Protein AF-D5WT22-F1 (afdb_monomer_lite)

Foldseek 3Di:
DPPCPPPPVCPVLFPDDFAWDFPDDDVVDTDIDGPLLVLLLSLLLVLDPVSLVVNLVSCVVVVPDALVVSVVSNPVGPPPVSPDVSSSVSSRVSPPPD

Structure (mmCIF, N/CA/C/O backbone):
data_AF-D5WT22-F1
#
_entry.id   AF-D5WT22-F1
#
loop_
_atom_site.group_PDB
_atom_site.id
_atom_site.type_symbol
_atom_site.label_atom_id
_atom_site.label_alt_id
_atom_site.label_comp_id
_atom_site.label_asym_id
_atom_site.label_entity_id
_atom_site.label_seq_id
_atom_site.pdbx_PDB_ins_code
_atom_site.Cartn_x
_atom_site.Cartn_y
_atom_site.Cartn_z
_atom_site.occupancy
_atom_site.B_iso_or_equiv
_atom_site.auth_seq_id
_atom_site.auth_comp_id
_atom_site.auth_asym_id
_atom_site.auth_atom_id
_atom_site.pdbx_PDB_model_num
ATOM 1 N N . MET A 1 1 ? 19.593 10.967 -25.509 1.00 50.66 1 MET A N 1
ATOM 2 C CA . MET A 1 1 ? 18.551 11.253 -24.502 1.00 50.66 1 MET A CA 1
ATOM 3 C C . MET A 1 1 ? 19.118 10.838 -23.162 1.00 50.66 1 MET A C 1
ATOM 5 O O . MET A 1 1 ? 19.800 9.823 -23.138 1.00 50.66 1 MET A O 1
ATOM 9 N N . ASP A 1 2 ? 18.921 11.629 -22.109 1.00 66.31 2 ASP A N 1
ATOM 10 C CA . ASP A 1 2 ? 19.330 11.235 -20.754 1.00 66.31 2 ASP A CA 1
ATOM 11 C C . ASP A 1 2 ? 18.599 9.941 -20.381 1.00 66.31 2 ASP A C 1
ATOM 13 O O . ASP A 1 2 ? 17.381 9.904 -20.495 1.00 66.31 2 ASP A O 1
ATOM 17 N N . GLU A 1 3 ? 19.297 8.877 -19.986 1.00 61.75 3 GLU A N 1
ATOM 18 C CA . GLU A 1 3 ? 18.682 7.574 -19.678 1.00 61.75 3 GLU A CA 1
ATOM 19 C C . GLU A 1 3 ? 17.634 7.650 -18.551 1.00 61.75 3 GLU A C 1
ATOM 21 O O . GLU A 1 3 ? 16.775 6.775 -18.435 1.00 61.75 3 GLU A O 1
ATOM 26 N N . ASN A 1 4 ? 17.649 8.721 -17.753 1.00 56.44 4 ASN A N 1
ATOM 27 C CA . ASN A 1 4 ? 16.750 8.921 -16.620 1.00 56.44 4 ASN A CA 1
ATOM 28 C C . ASN A 1 4 ? 15.535 9.808 -16.908 1.00 56.44 4 ASN A C 1
ATOM 30 O O . ASN A 1 4 ? 14.705 9.991 -16.015 1.00 56.44 4 ASN A O 1
ATOM 34 N N . TRP A 1 5 ? 15.381 10.307 -18.140 1.00 65.81 5 TRP A N 1
ATOM 35 C CA . TRP A 1 5 ? 14.339 11.280 -18.496 1.00 65.81 5 TRP A CA 1
ATOM 36 C C . TRP A 1 5 ? 12.909 10.823 -18.151 1.00 65.81 5 TRP A C 1
ATOM 38 O O . TRP A 1 5 ? 12.045 11.652 -17.875 1.00 65.81 5 TRP A O 1
ATOM 48 N N . LEU A 1 6 ? 12.671 9.506 -18.140 1.00 56.94 6 LEU A N 1
ATOM 49 C CA . LEU A 1 6 ? 11.380 8.893 -17.814 1.00 56.94 6 LEU A CA 1
ATOM 50 C C . LEU A 1 6 ? 11.220 8.551 -16.317 1.00 56.94 6 LEU A C 1
ATOM 52 O O . LEU A 1 6 ? 10.099 8.393 -15.843 1.00 56.94 6 LEU A O 1
ATOM 56 N N . ASN A 1 7 ? 12.317 8.434 -15.561 1.00 60.62 7 ASN A N 1
ATOM 57 C CA . ASN A 1 7 ? 12.318 7.880 -14.200 1.00 60.62 7 ASN A CA 1
ATOM 58 C C . ASN A 1 7 ? 12.481 8.924 -13.085 1.00 60.62 7 ASN A C 1
ATOM 60 O O . ASN A 1 7 ? 12.169 8.630 -11.930 1.00 60.62 7 ASN A O 1
ATOM 64 N N . ASP A 1 8 ? 12.940 10.138 -13.383 1.00 60.56 8 ASP A N 1
ATOM 65 C CA . ASP A 1 8 ? 13.240 11.120 -12.330 1.00 60.56 8 ASP A CA 1
ATOM 66 C C . ASP A 1 8 ? 11.996 11.675 -11.623 1.00 60.56 8 ASP A C 1
ATOM 68 O O . ASP A 1 8 ? 12.056 11.990 -10.435 1.00 60.56 8 ASP A O 1
ATOM 72 N N . GLY A 1 9 ? 10.838 11.687 -12.291 1.00 60.41 9 GLY A N 1
ATOM 73 C CA . GLY A 1 9 ? 9.575 12.130 -11.690 1.00 60.41 9 GLY A CA 1
ATOM 74 C C . GLY A 1 9 ? 9.030 11.202 -10.599 1.00 60.41 9 GLY A C 1
ATOM 75 O O . GLY A 1 9 ? 8.193 11.630 -9.810 1.00 60.41 9 GLY A O 1
ATOM 76 N N . VAL A 1 10 ? 9.494 9.947 -10.531 1.00 61.06 10 VAL A N 1
ATOM 77 C CA . VAL A 1 10 ? 8.947 8.925 -9.620 1.00 61.06 10 VAL A CA 1
ATOM 78 C C . VAL A 1 10 ? 9.923 8.449 -8.542 1.00 61.06 10 VAL A C 1
ATOM 80 O O . VAL A 1 10 ? 9.482 7.927 -7.520 1.00 61.06 10 VAL A O 1
ATOM 83 N N . LYS A 1 11 ? 11.235 8.683 -8.697 1.00 61.00 11 LYS A N 1
ATOM 84 C CA . LYS A 1 11 ? 12.266 8.270 -7.721 1.00 61.00 11 LYS A CA 1
ATOM 85 C C . LYS A 1 11 ? 12.007 8.792 -6.299 1.00 61.00 11 LYS A C 1
ATOM 87 O O . LYS A 1 11 ? 12.286 8.082 -5.341 1.00 61.00 11 LYS A O 1
ATOM 92 N N . GLY A 1 12 ? 11.423 9.986 -6.153 1.00 62.16 12 GLY A N 1
ATOM 93 C CA . GLY A 1 12 ? 11.096 10.578 -4.847 1.00 62.16 12 GLY A CA 1
ATOM 94 C C . GLY A 1 12 ? 9.981 9.872 -4.063 1.00 62.16 12 GLY A C 1
ATOM 95 O O . GLY A 1 12 ? 9.793 10.172 -2.887 1.00 62.16 12 GLY A O 1
ATOM 96 N N . PHE A 1 13 ? 9.256 8.939 -4.688 1.00 64.50 13 PHE A N 1
ATOM 97 C CA . PHE A 1 13 ? 8.121 8.232 -4.084 1.00 64.50 13 PHE A CA 1
ATOM 98 C C . PHE A 1 13 ? 8.459 6.808 -3.625 1.00 64.50 13 PHE A C 1
ATOM 100 O O . PHE A 1 13 ? 7.606 6.127 -3.055 1.00 64.50 13 PHE A O 1
ATOM 107 N N . PHE A 1 14 ? 9.692 6.348 -3.859 1.00 71.38 14 PHE A N 1
ATOM 108 C CA . PHE A 1 14 ? 10.169 5.046 -3.406 1.00 71.38 14 PHE A CA 1
ATOM 109 C C . PHE A 1 14 ? 11.114 5.222 -2.217 1.00 71.38 14 PHE A C 1
ATOM 111 O O . PHE A 1 14 ? 12.102 5.947 -2.292 1.00 71.38 14 PHE A O 1
ATOM 118 N N . TYR A 1 15 ? 10.832 4.523 -1.119 1.00 75.38 15 TYR A N 1
ATOM 119 C CA . TYR A 1 15 ? 11.676 4.532 0.085 1.00 75.38 15 TYR A CA 1
ATOM 120 C C . TYR A 1 15 ? 12.664 3.354 0.132 1.00 75.38 15 TYR A C 1
ATOM 122 O O . TYR A 1 15 ? 13.317 3.117 1.144 1.00 75.38 15 TYR A O 1
ATOM 130 N N . GLY A 1 16 ? 12.771 2.626 -0.980 1.00 79.81 16 GLY A N 1
ATOM 131 C CA . GLY A 1 16 ? 13.613 1.456 -1.203 1.00 79.81 16 GLY A CA 1
ATOM 132 C C . GLY A 1 16 ? 13.272 0.822 -2.553 1.00 79.81 16 GLY A C 1
ATOM 133 O O . GLY A 1 16 ? 12.440 1.348 -3.294 1.00 79.81 16 GLY A O 1
ATOM 134 N N . THR A 1 17 ? 13.890 -0.313 -2.880 1.00 83.19 17 THR A N 1
ATOM 135 C CA . THR A 1 17 ? 13.522 -1.071 -4.084 1.00 83.19 17 THR A CA 1
ATOM 136 C C . THR A 1 17 ? 12.177 -1.763 -3.851 1.00 83.19 17 THR A C 1
ATOM 138 O O . THR A 1 17 ? 12.100 -2.640 -2.986 1.00 83.19 17 THR A O 1
ATOM 141 N N . PRO A 1 18 ? 11.109 -1.399 -4.583 1.00 86.81 18 PRO A N 1
ATOM 142 C CA . PRO A 1 18 ? 9.817 -2.044 -4.418 1.00 86.81 18 PRO A CA 1
ATOM 143 C C . PRO A 1 18 ? 9.906 -3.519 -4.836 1.00 86.81 18 PRO A C 1
ATOM 145 O O . PRO A 1 18 ? 10.577 -3.837 -5.821 1.00 86.81 18 PRO A O 1
ATOM 148 N N . PRO A 1 19 ? 9.217 -4.435 -4.137 1.00 89.00 19 PRO A N 1
ATOM 149 C CA . PRO A 1 19 ? 9.109 -5.813 -4.588 1.00 89.00 19 PRO A CA 1
ATOM 150 C C . PRO A 1 19 ? 8.269 -5.846 -5.867 1.00 89.00 19 PRO A C 1
ATOM 152 O O . PRO A 1 19 ? 7.134 -5.372 -5.874 1.00 89.00 19 PRO A O 1
ATOM 155 N N . GLN A 1 20 ? 8.829 -6.390 -6.946 1.00 90.12 20 GLN A N 1
ATOM 156 C CA . GLN A 1 20 ? 8.214 -6.399 -8.272 1.00 90.12 20 GLN A CA 1
ATOM 157 C C . GLN A 1 20 ? 7.997 -7.826 -8.769 1.00 90.12 20 GLN A C 1
ATOM 159 O O . GLN A 1 20 ? 8.826 -8.707 -8.553 1.00 90.12 20 GLN A O 1
ATOM 164 N N . THR A 1 21 ? 6.894 -8.033 -9.481 1.00 91.19 21 THR A N 1
ATOM 165 C CA . THR A 1 21 ? 6.598 -9.270 -10.204 1.00 91.19 21 THR A CA 1
ATOM 166 C C . THR A 1 21 ? 6.144 -8.956 -11.623 1.00 91.19 21 THR A C 1
ATOM 168 O O . THR A 1 21 ? 5.532 -7.913 -11.865 1.00 91.19 21 THR A O 1
ATOM 171 N N . VAL A 1 22 ? 6.440 -9.844 -12.571 1.00 93.31 22 VAL A N 1
ATOM 172 C CA . VAL A 1 22 ? 5.948 -9.723 -13.948 1.00 93.31 22 VAL A CA 1
ATOM 173 C C . VAL A 1 22 ? 4.482 -10.143 -13.968 1.00 93.31 22 VAL A C 1
ATOM 175 O O . VAL A 1 22 ? 4.149 -11.249 -13.551 1.00 93.31 22 VAL A O 1
ATOM 178 N N . ILE A 1 23 ? 3.608 -9.260 -14.449 1.00 95.38 23 ILE A N 1
ATOM 179 C CA . ILE A 1 23 ? 2.163 -9.523 -14.565 1.00 95.38 23 ILE A CA 1
ATOM 180 C C . ILE A 1 23 ? 1.713 -9.757 -16.006 1.00 95.38 23 ILE A C 1
ATOM 182 O O . ILE A 1 23 ? 0.657 -10.341 -16.230 1.00 95.38 23 ILE A O 1
ATOM 186 N N . ALA A 1 24 ? 2.504 -9.310 -16.980 1.00 95.69 24 ALA A N 1
ATOM 187 C CA . ALA A 1 24 ? 2.278 -9.594 -18.387 1.00 95.69 24 ALA A CA 1
ATOM 188 C C . ALA A 1 24 ? 3.588 -9.486 -19.168 1.00 95.69 24 ALA A C 1
ATOM 190 O O . ALA A 1 24 ? 4.444 -8.649 -18.867 1.00 95.69 24 ALA A O 1
ATOM 191 N N . GLU A 1 25 ? 3.717 -10.311 -20.198 1.00 97.19 25 GLU A N 1
ATOM 192 C CA . GLU A 1 25 ? 4.849 -10.297 -21.113 1.00 97.19 25 GLU A CA 1
ATOM 193 C C . GLU A 1 25 ? 4.343 -10.368 -22.553 1.00 97.19 25 GLU A C 1
ATOM 195 O O . GLU A 1 25 ? 3.488 -11.181 -22.900 1.00 97.19 25 GLU A O 1
ATOM 200 N N . PHE A 1 26 ? 4.878 -9.478 -23.380 1.00 96.00 26 PHE A N 1
ATOM 201 C CA . PHE A 1 26 ? 4.597 -9.348 -24.800 1.00 96.00 26 PHE A CA 1
ATOM 202 C C . PHE A 1 26 ? 5.929 -9.235 -25.554 1.00 96.00 26 PHE A C 1
ATOM 204 O O . PHE A 1 26 ? 6.948 -8.878 -24.951 1.00 96.00 26 PHE A O 1
ATOM 211 N N . PRO A 1 27 ? 5.961 -9.471 -26.876 1.00 97.12 27 PRO A N 1
ATOM 212 C CA . PRO A 1 27 ? 7.163 -9.242 -27.670 1.00 97.12 27 PRO A CA 1
ATOM 213 C C . PRO A 1 27 ? 7.686 -7.806 -27.500 1.00 97.12 27 PRO A C 1
ATOM 215 O O . PRO A 1 27 ? 7.050 -6.845 -27.922 1.00 97.12 27 PRO A O 1
ATOM 218 N N . GLY A 1 28 ? 8.842 -7.664 -26.846 1.00 94.50 28 GLY A N 1
ATOM 219 C CA . GLY A 1 28 ? 9.474 -6.369 -26.577 1.00 94.50 28 GLY A CA 1
ATOM 220 C C . GLY A 1 28 ? 8.916 -5.575 -25.385 1.00 94.50 28 GLY A C 1
ATOM 221 O O . GLY A 1 28 ? 9.392 -4.467 -25.152 1.00 94.50 28 GLY A O 1
ATOM 222 N N . LEU A 1 29 ? 7.962 -6.105 -24.608 1.00 94.69 29 LEU A N 1
ATOM 223 C CA . LEU A 1 29 ? 7.384 -5.411 -23.449 1.00 94.69 29 LEU A CA 1
ATOM 224 C C . LEU A 1 29 ? 7.150 -6.369 -22.276 1.00 94.69 29 LEU A C 1
ATOM 226 O O . LEU A 1 29 ? 6.390 -7.326 -22.381 1.00 94.69 29 LEU A O 1
ATOM 230 N N . ARG A 1 30 ? 7.741 -6.056 -21.120 1.00 95.62 30 ARG A N 1
ATOM 231 C CA . ARG A 1 30 ? 7.433 -6.709 -19.841 1.00 95.62 30 ARG A CA 1
ATOM 232 C C . ARG A 1 30 ? 6.760 -5.713 -18.913 1.00 95.62 30 ARG A C 1
ATOM 234 O O . ARG A 1 30 ? 7.287 -4.625 -18.689 1.00 95.62 30 ARG A O 1
ATOM 241 N N . VAL A 1 31 ? 5.605 -6.095 -18.382 1.00 94.06 31 VAL A N 1
ATOM 242 C CA . VAL A 1 31 ? 4.830 -5.286 -17.444 1.00 94.06 31 VAL A CA 1
ATOM 243 C C . VAL A 1 31 ? 5.069 -5.820 -16.042 1.00 94.06 31 VAL A C 1
ATOM 245 O O . VAL A 1 31 ? 4.783 -6.982 -15.750 1.00 94.06 31 VAL A O 1
ATOM 248 N N . TYR A 1 32 ? 5.582 -4.952 -15.177 1.00 92.75 32 TYR A N 1
ATOM 249 C CA . TYR A 1 32 ? 5.825 -5.254 -13.774 1.00 92.75 32 TYR A CA 1
ATOM 250 C C . TYR A 1 32 ? 4.741 -4.616 -12.913 1.00 92.75 32 TYR A C 1
ATOM 252 O O . TYR A 1 32 ? 4.285 -3.509 -13.197 1.00 92.75 32 TYR A O 1
ATOM 260 N N . SER A 1 33 ? 4.362 -5.299 -11.839 1.00 92.44 33 SER A N 1
ATOM 261 C CA . SER A 1 33 ? 3.544 -4.737 -10.769 1.00 92.44 33 SER A CA 1
ATOM 262 C C . SER A 1 33 ? 4.228 -4.939 -9.428 1.00 92.44 33 SER A C 1
ATOM 264 O O . SER A 1 33 ? 5.020 -5.867 -9.250 1.00 92.44 33 SER A O 1
ATOM 266 N N . VAL A 1 34 ? 3.919 -4.058 -8.484 1.00 93.31 34 VAL A N 1
ATOM 267 C CA . VAL A 1 34 ? 4.340 -4.205 -7.093 1.00 93.31 34 VAL A CA 1
ATOM 268 C C . VAL A 1 34 ? 3.456 -5.216 -6.365 1.00 93.31 34 VAL A C 1
ATOM 270 O O . VAL A 1 34 ? 2.352 -5.532 -6.817 1.00 93.31 34 VAL A O 1
ATOM 273 N N . THR A 1 35 ? 3.913 -5.725 -5.221 1.00 94.19 35 THR A N 1
ATOM 274 C CA . THR A 1 35 ? 3.045 -6.557 -4.377 1.00 94.19 35 THR A CA 1
ATOM 275 C C . THR A 1 35 ? 1.833 -5.753 -3.884 1.00 94.19 35 THR A C 1
ATOM 277 O O . THR A 1 35 ? 1.938 -4.538 -3.684 1.00 94.19 35 THR A O 1
ATOM 280 N N . PRO A 1 36 ? 0.684 -6.404 -3.625 1.00 95.06 36 PRO A N 1
ATOM 281 C CA . PRO A 1 36 ? -0.488 -5.714 -3.087 1.00 95.06 36 PRO A CA 1
ATOM 282 C C . PRO A 1 36 ? -0.205 -5.000 -1.754 1.00 95.06 36 PRO A C 1
ATOM 284 O O . PRO A 1 36 ? -0.682 -3.890 -1.551 1.00 95.06 36 PRO A O 1
ATOM 287 N N . GLU A 1 37 ? 0.637 -5.575 -0.884 1.00 95.50 37 GLU A N 1
ATOM 288 C CA . GLU A 1 37 ? 1.099 -4.920 0.353 1.00 95.50 37 GLU A CA 1
ATOM 289 C C . GLU A 1 37 ? 1.847 -3.606 0.077 1.00 95.50 37 GLU A C 1
ATOM 291 O O . GLU A 1 37 ? 1.591 -2.586 0.713 1.00 95.50 37 GLU A O 1
ATOM 296 N N . TYR A 1 38 ? 2.756 -3.598 -0.902 1.00 94.69 38 TYR A N 1
ATOM 297 C CA . TYR A 1 38 ? 3.475 -2.378 -1.265 1.00 94.69 38 TYR A CA 1
ATOM 298 C C . TYR A 1 38 ? 2.518 -1.326 -1.844 1.00 94.69 38 TYR A C 1
ATOM 300 O O . TYR A 1 38 ? 2.648 -0.133 -1.570 1.00 94.69 38 TYR A O 1
ATOM 308 N N . MET A 1 39 ? 1.507 -1.766 -2.602 1.00 94.38 39 MET A N 1
ATOM 309 C CA . MET A 1 39 ? 0.464 -0.882 -3.118 1.00 94.38 39 MET A CA 1
ATOM 310 C C . MET A 1 39 ? -0.366 -0.248 -1.991 1.00 94.38 39 MET A C 1
ATOM 312 O O . MET A 1 39 ? -0.667 0.941 -2.081 1.00 94.38 39 MET A O 1
ATOM 316 N N . VAL A 1 40 ? -0.666 -0.983 -0.910 1.00 95.62 40 VAL A N 1
ATOM 317 C CA . VAL A 1 40 ? -1.301 -0.421 0.300 1.00 95.62 40 VAL A CA 1
ATOM 318 C C . VAL A 1 40 ? -0.463 0.726 0.858 1.00 95.62 40 VAL A C 1
ATOM 320 O O . VAL A 1 40 ? -0.990 1.819 1.058 1.00 95.62 40 VAL A O 1
ATOM 323 N N . ALA A 1 41 ? 0.844 0.520 1.038 1.00 93.81 41 ALA A N 1
ATOM 324 C CA . ALA A 1 41 ? 1.742 1.555 1.547 1.00 93.81 41 ALA A CA 1
ATOM 325 C C . ALA A 1 41 ? 1.755 2.810 0.657 1.00 93.81 41 ALA A C 1
ATOM 327 O O . ALA A 1 41 ? 1.611 3.928 1.154 1.00 93.81 41 ALA A O 1
ATOM 328 N N . MET A 1 42 ? 1.852 2.637 -0.665 1.00 91.94 42 MET A N 1
ATOM 329 C CA . MET A 1 42 ? 1.811 3.756 -1.614 1.00 91.94 42 MET A CA 1
ATOM 330 C C . MET A 1 42 ? 0.496 4.539 -1.531 1.00 91.94 42 MET A C 1
ATOM 332 O O . MET A 1 42 ? 0.505 5.771 -1.518 1.00 91.94 42 MET A O 1
ATOM 336 N N . LYS A 1 43 ? -0.636 3.832 -1.475 1.00 93.31 43 LYS A N 1
ATOM 337 C CA . LYS A 1 43 ? -1.970 4.440 -1.445 1.00 93.31 43 LYS A CA 1
ATOM 338 C C . LYS A 1 43 ? -2.244 5.158 -0.128 1.00 93.31 43 LYS A C 1
ATOM 340 O O . LYS A 1 43 ? -2.753 6.277 -0.149 1.00 93.31 43 LYS A O 1
ATOM 345 N N . ALA A 1 44 ? -1.840 4.564 0.993 1.00 93.19 44 ALA A N 1
ATOM 346 C CA . ALA A 1 44 ? -1.959 5.166 2.316 1.00 93.19 44 ALA A CA 1
ATOM 347 C C . ALA A 1 44 ? -1.158 6.475 2.419 1.00 93.19 44 ALA A C 1
ATOM 349 O O . ALA A 1 44 ? -1.687 7.480 2.888 1.00 93.19 44 ALA A O 1
ATOM 350 N N . VAL A 1 45 ? 0.080 6.495 1.908 1.00 90.62 45 VAL A N 1
ATOM 351 C CA . VAL A 1 45 ? 0.925 7.703 1.894 1.00 90.62 45 VAL A CA 1
ATOM 352 C C . VAL A 1 45 ? 0.373 8.784 0.965 1.00 90.62 45 VAL A C 1
ATOM 354 O O . VAL A 1 45 ? 0.392 9.960 1.327 1.00 90.62 45 VAL A O 1
A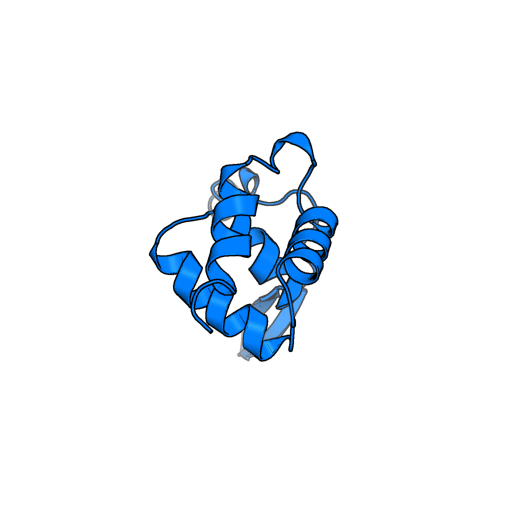TOM 357 N N . ALA A 1 46 ? -0.129 8.415 -0.219 1.00 90.06 46 ALA A N 1
ATOM 358 C CA . ALA A 1 46 ? -0.739 9.376 -1.138 1.00 90.06 46 ALA A CA 1
ATOM 359 C C . ALA A 1 46 ? -1.989 10.025 -0.517 1.00 90.06 46 ALA A C 1
ATOM 361 O O . ALA A 1 46 ? -2.145 11.249 -0.550 1.00 90.06 46 ALA A O 1
ATOM 362 N N . GLY A 1 47 ? -2.855 9.208 0.092 1.00 88.00 47 GLY A N 1
ATOM 363 C CA . GLY A 1 47 ? -3.970 9.659 0.920 1.00 88.00 47 GLY A CA 1
ATOM 364 C C . GLY A 1 47 ? -4.903 10.655 0.225 1.00 88.00 47 GLY A C 1
ATOM 365 O O . GLY A 1 47 ? -5.337 11.629 0.855 1.00 88.00 47 GLY A O 1
ATOM 366 N N . ARG A 1 48 ? -5.145 10.474 -1.080 1.00 88.88 48 ARG A N 1
ATOM 367 C CA . ARG A 1 48 ? -6.145 11.227 -1.851 1.00 88.88 48 ARG A CA 1
ATOM 368 C C . ARG A 1 48 ? -7.489 10.498 -1.804 1.00 88.88 48 ARG A C 1
ATOM 370 O O . ARG A 1 48 ? -7.545 9.310 -1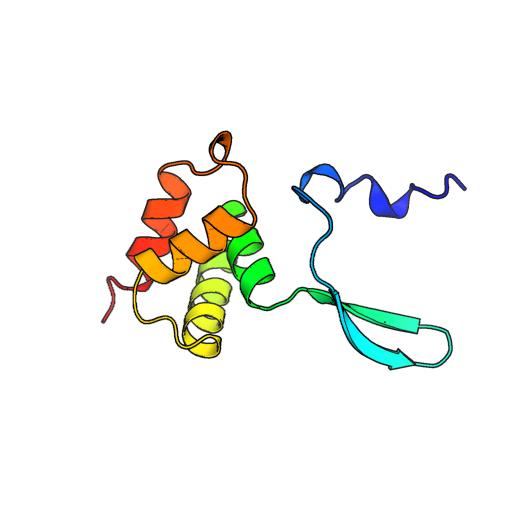.497 1.00 88.88 48 ARG A O 1
ATOM 377 N N . ALA A 1 49 ? -8.577 11.194 -2.125 1.00 86.75 49 ALA A N 1
ATOM 378 C CA . ALA A 1 49 ? -9.927 10.629 -2.047 1.00 86.75 49 ALA A CA 1
ATOM 379 C C . ALA A 1 49 ? -10.104 9.393 -2.949 1.00 86.75 49 ALA A C 1
ATOM 381 O O . ALA A 1 49 ? -10.765 8.426 -2.574 1.00 86.75 49 ALA A O 1
ATOM 382 N N . GLU A 1 50 ? -9.479 9.392 -4.126 1.00 88.19 50 GLU A N 1
ATOM 383 C CA . GLU A 1 50 ? -9.473 8.247 -5.029 1.00 88.19 50 GLU A CA 1
ATOM 384 C C . GLU A 1 50 ? -8.730 7.033 -4.453 1.00 88.19 50 GLU A C 1
ATOM 386 O O . GLU A 1 50 ? -9.179 5.906 -4.659 1.00 88.19 50 GLU A O 1
ATOM 391 N N . ASP A 1 51 ? -7.666 7.257 -3.675 1.00 92.19 51 ASP A N 1
ATOM 392 C CA . ASP A 1 51 ? -6.839 6.194 -3.099 1.00 92.19 51 ASP A CA 1
ATOM 393 C C . ASP A 1 51 ? -7.564 5.460 -1.956 1.00 92.19 51 ASP A C 1
ATOM 395 O O . ASP A 1 51 ? -7.272 4.294 -1.706 1.00 92.19 51 ASP A O 1
ATOM 399 N N . VAL A 1 52 ? -8.557 6.082 -1.305 1.00 91.31 52 VAL A N 1
ATOM 400 C CA . VAL A 1 52 ? -9.378 5.435 -0.260 1.00 91.31 52 VAL A CA 1
ATOM 401 C C . VAL A 1 52 ? -10.169 4.254 -0.825 1.00 91.31 52 VAL A C 1
ATOM 403 O O . VAL A 1 52 ? -10.250 3.197 -0.201 1.00 91.31 52 VAL A O 1
ATOM 406 N N . ARG A 1 53 ? -10.730 4.394 -2.033 1.00 92.12 53 ARG A N 1
ATOM 407 C CA . ARG A 1 53 ? -11.451 3.290 -2.693 1.00 92.12 53 ARG A CA 1
ATOM 408 C C . ARG A 1 53 ? -10.512 2.141 -3.044 1.00 92.12 53 ARG A C 1
ATOM 410 O O . ARG A 1 53 ? -10.876 0.981 -2.867 1.00 92.12 53 ARG A O 1
ATOM 417 N N . ASP A 1 54 ? -9.307 2.461 -3.505 1.00 94.81 54 ASP A N 1
ATOM 418 C CA . ASP A 1 54 ? -8.283 1.457 -3.796 1.00 94.81 54 ASP A CA 1
ATOM 419 C C . ASP A 1 54 ? -7.829 0.746 -2.515 1.00 94.81 54 ASP A C 1
ATOM 421 O O . ASP A 1 54 ? -7.710 -0.477 -2.504 1.00 94.81 54 ASP A O 1
ATOM 425 N N . LEU A 1 55 ? -7.653 1.483 -1.413 1.00 95.62 55 LEU A N 1
ATOM 426 C CA . LEU A 1 55 ? -7.337 0.918 -0.100 1.00 95.62 55 LEU A CA 1
ATOM 427 C C . LEU A 1 55 ? -8.425 -0.042 0.386 1.00 95.62 55 LEU A C 1
ATOM 429 O O . LEU A 1 55 ? -8.087 -1.157 0.772 1.00 95.62 55 LEU A O 1
ATOM 433 N N . LYS A 1 56 ? -9.713 0.325 0.299 1.00 94.88 56 LYS A N 1
ATOM 434 C CA . LYS A 1 56 ? -10.823 -0.580 0.664 1.00 94.88 56 LYS A CA 1
ATOM 435 C C . LYS A 1 56 ? -10.765 -1.889 -0.143 1.00 94.88 56 LYS A C 1
ATOM 437 O O . LYS A 1 56 ? -10.912 -2.974 0.421 1.00 94.88 56 LYS A O 1
ATOM 442 N N . HIS A 1 57 ? -10.484 -1.818 -1.448 1.00 95.88 57 HIS A N 1
ATOM 443 C CA . HIS A 1 57 ? -10.308 -3.021 -2.272 1.00 95.88 57 HIS A CA 1
ATOM 444 C C . HIS A 1 57 ? -9.086 -3.853 -1.868 1.00 95.88 57 HIS A C 1
ATOM 446 O O . HIS A 1 57 ? -9.187 -5.077 -1.789 1.00 95.88 57 HIS A O 1
ATOM 452 N N . LEU A 1 58 ? -7.944 -3.214 -1.608 1.00 96.88 58 LEU A N 1
ATOM 453 C CA . LEU A 1 58 ? -6.703 -3.895 -1.233 1.00 96.88 58 LEU A CA 1
ATOM 454 C C . LEU A 1 58 ? -6.805 -4.568 0.139 1.00 96.88 58 LEU A C 1
ATOM 456 O O . LEU A 1 58 ? -6.380 -5.712 0.273 1.00 96.88 58 LEU A O 1
ATOM 460 N N . VAL A 1 59 ? -7.416 -3.902 1.123 1.00 96.75 59 VAL A N 1
ATOM 461 C CA . VAL A 1 59 ? -7.710 -4.450 2.460 1.00 96.75 59 VAL A CA 1
ATOM 462 C C . VAL A 1 59 ? -8.536 -5.725 2.339 1.00 96.75 59 VAL A C 1
ATOM 464 O O . VAL A 1 59 ? -8.147 -6.766 2.866 1.00 96.75 59 VAL A O 1
ATOM 467 N N . LYS A 1 60 ? -9.613 -5.686 1.545 1.00 96.81 60 LYS A N 1
ATOM 468 C CA . LYS A 1 60 ? -10.449 -6.862 1.279 1.00 96.81 60 LYS A CA 1
ATOM 469 C C . LYS A 1 60 ? -9.689 -7.966 0.541 1.00 96.81 60 LYS A C 1
ATOM 471 O O . LYS A 1 60 ? -9.827 -9.139 0.879 1.00 96.81 60 LYS A O 1
ATOM 476 N N . 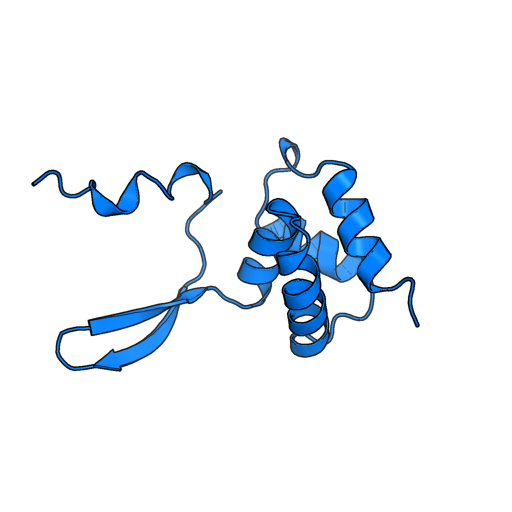PHE A 1 61 ? -8.892 -7.608 -0.467 1.00 97.19 61 PHE A N 1
ATOM 477 C CA . PHE A 1 61 ? -8.104 -8.559 -1.255 1.00 97.19 61 PHE A CA 1
ATOM 478 C C . PHE A 1 61 ? -7.069 -9.297 -0.394 1.00 97.19 61 PHE A C 1
ATOM 480 O O . PHE A 1 61 ? -6.919 -10.512 -0.510 1.00 97.19 61 PHE A O 1
ATOM 487 N N . LEU A 1 62 ? -6.395 -8.566 0.495 1.00 97.25 62 LEU A N 1
ATOM 488 C CA . LEU A 1 62 ? -5.400 -9.085 1.433 1.00 97.25 62 LEU A CA 1
ATOM 489 C C . LEU A 1 62 ? -6.013 -9.732 2.681 1.00 97.25 62 LEU A C 1
ATOM 491 O O . LEU A 1 62 ? -5.276 -10.326 3.462 1.00 97.25 62 LEU A O 1
ATOM 495 N N . ARG A 1 63 ? -7.342 -9.654 2.848 1.00 97.62 63 ARG A N 1
ATOM 496 C CA . ARG A 1 63 ? -8.080 -10.151 4.021 1.00 97.62 63 ARG A CA 1
ATOM 497 C C . ARG A 1 63 ? -7.566 -9.545 5.330 1.00 97.62 63 ARG A C 1
ATOM 499 O O . ARG A 1 63 ? -7.373 -10.257 6.309 1.00 97.62 63 ARG A O 1
ATOM 506 N N . LEU A 1 64 ? -7.309 -8.240 5.317 1.00 97.31 64 LEU A N 1
ATOM 507 C CA . LEU A 1 64 ? -6.927 -7.501 6.517 1.00 97.31 64 LEU A CA 1
ATOM 508 C C . LEU A 1 64 ? -8.194 -7.166 7.304 1.00 97.31 64 LEU A C 1
ATOM 510 O O . LEU A 1 64 ? -9.164 -6.663 6.742 1.00 97.31 64 LEU A O 1
ATOM 514 N N . GLU A 1 65 ? -8.173 -7.463 8.593 1.00 96.31 65 GLU A N 1
ATOM 515 C CA . GLU A 1 65 ? -9.341 -7.435 9.475 1.00 96.31 65 GLU A CA 1
ATOM 516 C C . GLU A 1 65 ? -9.421 -6.152 10.307 1.00 96.31 65 GLU A C 1
ATOM 518 O O . GLU A 1 65 ? -10.453 -5.871 10.903 1.00 96.31 65 GLU A O 1
ATOM 523 N N . ASN A 1 66 ? -8.334 -5.379 10.393 1.00 96.31 66 ASN A N 1
ATOM 524 C CA . ASN A 1 66 ? -8.304 -4.153 11.186 1.00 96.31 66 ASN A CA 1
ATOM 525 C C . ASN A 1 66 ? -7.229 -3.159 10.725 1.00 96.31 66 ASN A C 1
ATOM 527 O O . ASN A 1 66 ? -6.287 -3.497 9.999 1.00 96.31 66 ASN A O 1
ATOM 531 N N . ALA A 1 67 ? -7.360 -1.923 11.213 1.00 96.12 67 ALA A N 1
ATOM 532 C CA . ALA A 1 67 ? -6.450 -0.817 10.934 1.00 96.12 67 ALA A CA 1
ATOM 533 C C . ALA A 1 67 ? -4.998 -1.114 11.346 1.00 96.12 67 ALA A C 1
ATOM 535 O O . ALA A 1 67 ? -4.071 -0.741 10.630 1.00 96.12 67 ALA A O 1
ATOM 536 N N . GLU A 1 68 ? -4.778 -1.834 12.451 1.00 96.56 68 GLU A N 1
ATOM 537 C CA . GLU A 1 68 ? -3.433 -2.165 12.938 1.00 96.56 68 GLU A CA 1
ATOM 538 C C . GLU A 1 68 ? -2.657 -3.030 11.931 1.00 96.56 68 GLU A C 1
ATOM 540 O O . GLU A 1 68 ? -1.480 -2.784 11.668 1.00 96.56 68 GLU A O 1
ATOM 545 N N . GLN A 1 69 ? -3.311 -4.020 11.316 1.00 97.81 69 GLN A N 1
ATOM 546 C CA . GLN A 1 69 ? -2.697 -4.849 10.274 1.00 97.81 69 GLN A CA 1
ATOM 547 C C . GLN A 1 69 ? -2.306 -4.025 9.042 1.00 97.81 69 GLN A C 1
ATOM 549 O O . GLN A 1 69 ? -1.235 -4.236 8.468 1.00 97.81 69 GLN A O 1
ATOM 554 N N . VAL A 1 70 ? -3.145 -3.060 8.655 1.00 96.88 70 VAL A N 1
ATOM 555 C CA . VAL A 1 70 ? -2.846 -2.138 7.553 1.00 96.88 70 VAL A CA 1
ATOM 556 C C . VAL A 1 70 ? -1.653 -1.252 7.911 1.00 96.88 70 VAL A C 1
ATOM 558 O O . VAL A 1 70 ? -0.715 -1.154 7.123 1.00 96.88 70 VAL A O 1
ATOM 561 N N . LEU A 1 71 ? -1.635 -0.656 9.106 1.00 95.62 71 LEU A N 1
ATOM 562 C CA . LEU A 1 71 ? -0.536 0.197 9.566 1.00 95.62 71 LEU A CA 1
ATOM 563 C C . LEU A 1 71 ? 0.796 -0.559 9.627 1.00 95.62 71 LEU A C 1
ATOM 565 O O . LEU A 1 71 ? 1.796 -0.038 9.138 1.00 95.62 71 LEU A O 1
ATOM 569 N N . LYS A 1 72 ? 0.807 -1.816 10.088 1.00 96.19 72 LYS A N 1
ATOM 570 C CA . LYS A 1 72 ? 2.005 -2.678 10.054 1.00 96.19 72 LYS A CA 1
ATOM 571 C C . LYS A 1 72 ? 2.556 -2.875 8.639 1.00 96.19 72 LYS A C 1
ATOM 573 O O . LYS A 1 72 ? 3.772 -2.908 8.445 1.00 96.19 72 LYS A O 1
ATOM 578 N N . ILE A 1 73 ? 1.684 -2.995 7.635 1.00 95.81 73 ILE A N 1
ATOM 579 C CA . ILE A 1 73 ? 2.105 -3.062 6.227 1.00 95.81 73 ILE A CA 1
ATOM 580 C C . ILE A 1 73 ? 2.707 -1.727 5.782 1.00 95.81 73 ILE A C 1
ATOM 582 O O . ILE A 1 73 ? 3.738 -1.721 5.111 1.00 95.81 73 ILE A O 1
ATOM 586 N N . VAL A 1 74 ? 2.101 -0.597 6.154 1.00 94.50 74 VAL A N 1
ATOM 587 C CA . VAL A 1 74 ? 2.629 0.731 5.809 1.00 94.50 74 VAL A CA 1
ATOM 588 C C . VAL A 1 74 ? 4.017 0.935 6.434 1.00 94.50 74 VAL A C 1
ATOM 590 O O . VAL A 1 74 ? 4.955 1.302 5.727 1.00 94.50 74 VAL A O 1
ATOM 593 N N . GLU A 1 75 ? 4.185 0.618 7.717 1.00 94.00 75 GLU A N 1
ATOM 594 C CA . GLU A 1 75 ? 5.450 0.728 8.463 1.00 94.00 75 GLU A CA 1
ATOM 595 C C . GLU A 1 75 ? 6.594 -0.095 7.858 1.00 94.00 75 GLU A C 1
ATOM 597 O O . GLU A 1 75 ? 7.752 0.319 7.902 1.00 94.00 75 GLU A O 1
ATOM 602 N N . LYS A 1 76 ? 6.283 -1.239 7.238 1.00 93.25 76 LYS A N 1
ATOM 603 C CA . LYS A 1 76 ? 7.271 -2.089 6.555 1.00 93.25 76 LYS A CA 1
ATOM 604 C C . LYS A 1 76 ? 7.949 -1.388 5.373 1.00 93.25 76 LYS A C 1
ATOM 606 O O . LYS A 1 76 ? 9.082 -1.729 5.036 1.00 93.25 76 LYS A O 1
ATOM 611 N N . TYR A 1 77 ? 7.263 -0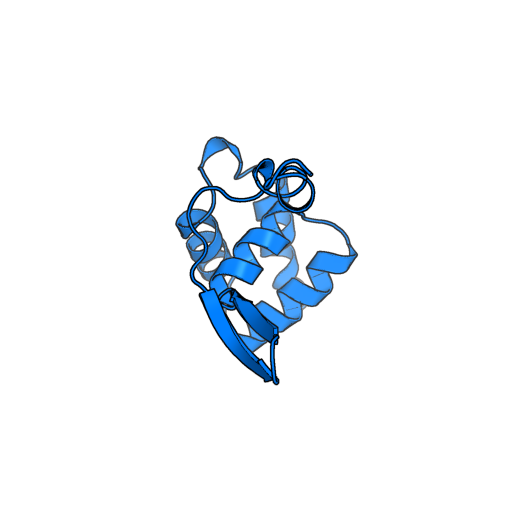.444 4.727 1.00 92.12 77 TYR A N 1
ATOM 612 C CA . TYR A 1 77 ? 7.712 0.171 3.473 1.00 92.12 77 TYR A CA 1
ATOM 613 C C . TYR A 1 77 ? 7.904 1.688 3.549 1.00 92.12 77 TYR A C 1
ATOM 615 O O . TYR A 1 77 ? 8.508 2.264 2.644 1.00 92.12 77 TYR A O 1
ATOM 623 N N . VAL A 1 78 ? 7.401 2.345 4.595 1.00 89.38 78 VAL A N 1
ATOM 624 C CA . V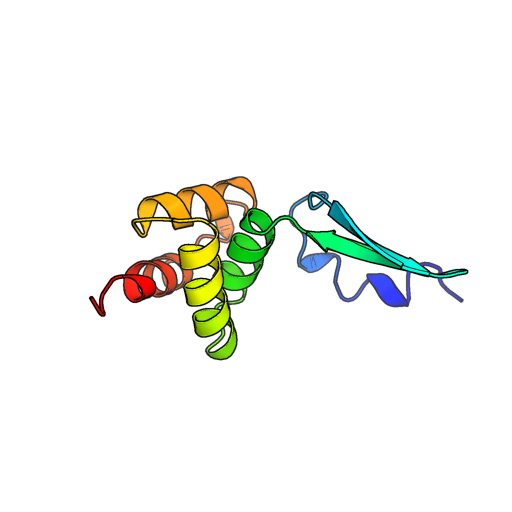AL A 1 78 ? 7.378 3.806 4.717 1.00 89.38 78 VAL A CA 1
ATOM 625 C C . VAL A 1 78 ? 8.208 4.246 5.926 1.00 89.38 78 VAL A C 1
ATOM 627 O O . VAL A 1 78 ? 7.958 3.790 7.039 1.00 89.38 78 VAL A O 1
ATOM 630 N N . PRO A 1 79 ? 9.179 5.164 5.753 1.00 88.06 79 PRO A N 1
ATOM 631 C CA . PRO A 1 79 ? 9.973 5.688 6.853 1.00 88.06 79 PRO A CA 1
ATOM 632 C C . PRO A 1 79 ? 9.099 6.336 7.940 1.00 88.06 79 PRO A C 1
ATOM 634 O O . PRO A 1 79 ? 8.212 7.120 7.593 1.00 88.06 79 PRO A O 1
ATOM 637 N N . PRO A 1 80 ? 9.413 6.150 9.238 1.00 85.62 80 PRO A N 1
ATOM 638 C CA . PRO A 1 80 ? 8.602 6.675 10.342 1.00 85.62 80 PRO A CA 1
ATOM 639 C C . PRO A 1 80 ? 8.296 8.176 10.260 1.00 85.62 80 PRO A C 1
ATOM 641 O O . PRO A 1 80 ? 7.202 8.610 10.598 1.00 85.62 80 PRO A O 1
ATOM 644 N N . ARG A 1 81 ? 9.224 8.983 9.723 1.00 84.12 81 ARG A N 1
ATOM 645 C CA . ARG A 1 81 ? 9.048 10.437 9.532 1.00 84.12 81 ARG A CA 1
ATOM 646 C C . ARG A 1 81 ? 7.882 10.829 8.608 1.00 84.12 81 ARG A C 1
ATOM 648 O O . ARG A 1 81 ? 7.512 11.997 8.579 1.00 84.12 81 ARG A O 1
ATOM 655 N N . LEU A 1 82 ? 7.370 9.892 7.810 1.00 82.56 82 LEU A N 1
ATOM 656 C CA . LEU A 1 82 ? 6.259 10.101 6.880 1.00 82.56 82 LEU A CA 1
ATOM 657 C C . LEU A 1 82 ? 4.942 9.507 7.387 1.00 82.56 82 LEU A C 1
ATOM 659 O O . LEU A 1 82 ? 3.907 9.756 6.774 1.00 82.56 82 LEU A O 1
ATOM 663 N N . LEU A 1 83 ? 4.962 8.773 8.506 1.00 84.69 83 LEU A N 1
ATOM 664 C CA . LEU A 1 83 ? 3.778 8.240 9.183 1.00 84.69 83 LEU A CA 1
ATOM 665 C C . LEU A 1 83 ? 3.068 9.360 9.953 1.00 84.69 83 LEU A C 1
ATOM 667 O O . LEU A 1 83 ? 3.096 9.437 11.177 1.00 84.69 83 LEU A O 1
ATOM 671 N N . VAL A 1 84 ? 2.481 10.293 9.207 1.00 88.56 84 VAL A N 1
ATOM 672 C CA . VAL A 1 84 ? 1.738 11.426 9.764 1.00 88.56 84 VAL A CA 1
ATOM 673 C C . VAL A 1 84 ? 0.359 10.984 10.278 1.00 88.56 84 VAL A C 1
ATOM 675 O O . VAL A 1 84 ? -0.213 10.042 9.725 1.00 88.56 84 VAL A O 1
ATOM 678 N N . PRO A 1 85 ? -0.254 11.711 11.236 1.00 91.00 85 PRO A N 1
ATOM 679 C CA . PRO A 1 85 ? -1.591 11.392 11.756 1.00 91.00 85 PRO A CA 1
ATOM 680 C C . PRO A 1 85 ? -2.673 11.240 10.676 1.00 91.00 85 PRO A C 1
ATOM 682 O O . PRO A 1 85 ? -3.612 10.469 10.836 1.00 91.00 85 PRO A O 1
ATOM 685 N N . LYS A 1 86 ? -2.519 11.927 9.534 1.00 90.50 86 LYS A N 1
ATOM 686 C CA . LYS A 1 86 ? -3.413 11.783 8.375 1.00 90.50 86 LYS A CA 1
ATOM 687 C C . LYS A 1 86 ? -3.480 10.337 7.858 1.00 90.50 86 LYS A C 1
ATOM 689 O O . LYS A 1 86 ? -4.553 9.900 7.459 1.00 90.50 86 LYS A O 1
ATOM 694 N N . ILE A 1 87 ? -2.357 9.616 7.832 1.00 92.00 87 ILE A N 1
ATOM 695 C CA . ILE A 1 87 ? -2.314 8.226 7.352 1.00 92.00 87 ILE A CA 1
ATOM 696 C C . ILE A 1 87 ? -3.101 7.332 8.302 1.00 92.00 87 ILE A C 1
ATOM 698 O O . ILE A 1 87 ? -3.932 6.553 7.849 1.00 92.00 87 ILE A O 1
ATOM 702 N N . GLN A 1 88 ? -2.873 7.495 9.606 1.00 92.31 88 GLN A N 1
ATOM 703 C CA . GLN A 1 88 ? -3.598 6.762 10.635 1.00 92.31 88 GLN A CA 1
ATOM 704 C C . GLN A 1 88 ? -5.107 7.000 10.524 1.00 92.31 88 GLN A C 1
ATOM 706 O O . GLN A 1 88 ? -5.851 6.037 10.386 1.00 92.31 88 GLN A O 1
ATOM 711 N N . TYR A 1 89 ? -5.533 8.263 10.434 1.00 93.25 89 TYR A N 1
ATOM 712 C CA . TYR A 1 89 ? -6.943 8.620 10.268 1.00 93.25 89 TYR A CA 1
ATOM 713 C C . TYR A 1 89 ? -7.579 7.978 9.025 1.00 93.25 89 TYR A C 1
ATOM 715 O O . TYR A 1 89 ? -8.667 7.419 9.099 1.00 93.25 89 TYR A O 1
ATOM 723 N N . ILE A 1 90 ? -6.894 8.023 7.874 1.00 93.06 90 ILE A N 1
ATOM 724 C CA . ILE A 1 90 ? -7.399 7.403 6.639 1.00 93.06 90 ILE A CA 1
ATOM 725 C C . ILE A 1 90 ? -7.560 5.895 6.810 1.00 93.06 90 ILE A C 1
ATOM 727 O O . ILE A 1 90 ? -8.543 5.343 6.329 1.00 93.06 90 ILE A O 1
ATOM 731 N N . VAL A 1 91 ? -6.588 5.236 7.443 1.00 94.62 91 VAL A N 1
ATOM 732 C CA . VAL A 1 91 ? -6.589 3.784 7.632 1.00 94.62 91 VAL A CA 1
ATOM 733 C C . VAL A 1 91 ? -7.655 3.352 8.639 1.00 94.62 91 VAL A C 1
ATOM 735 O O . VAL A 1 91 ? -8.342 2.368 8.385 1.00 94.62 91 VAL A O 1
ATOM 738 N N . GLU A 1 92 ? -7.831 4.084 9.737 1.00 94.62 92 GLU A N 1
ATOM 739 C CA . GLU A 1 92 ? -8.882 3.840 10.733 1.00 94.62 92 GLU A CA 1
ATOM 740 C C . GLU A 1 92 ? -10.275 3.987 10.110 1.00 94.62 92 GLU A C 1
ATOM 742 O O . GLU A 1 92 ? -11.090 3.071 10.213 1.00 94.62 92 GLU A O 1
ATOM 747 N N . ALA A 1 93 ? -10.494 5.044 9.321 1.00 93.00 93 ALA A N 1
ATOM 748 C CA . ALA A 1 93 ? -11.749 5.284 8.607 1.00 93.00 93 ALA A CA 1
ATOM 749 C C . ALA A 1 93 ? -12.118 4.185 7.585 1.00 93.00 93 ALA A C 1
ATOM 751 O O . ALA A 1 93 ? -13.250 4.142 7.102 1.00 93.00 93 ALA A O 1
ATOM 752 N N . LEU A 1 94 ? -11.199 3.276 7.224 1.00 92.94 94 LEU A N 1
ATOM 753 C CA . LEU A 1 94 ? -11.537 2.116 6.386 1.00 92.94 94 LEU A CA 1
ATOM 754 C C . LEU A 1 94 ? -12.442 1.111 7.115 1.00 92.94 94 LEU A C 1
ATOM 756 O O . LEU A 1 94 ? -13.121 0.346 6.431 1.00 92.94 94 LEU A O 1
ATOM 760 N N . PHE A 1 95 ? -12.441 1.125 8.451 1.00 93.31 95 PHE A N 1
ATOM 761 C CA . PHE A 1 95 ? -13.111 0.152 9.320 1.00 93.31 95 PHE A CA 1
ATOM 762 C C . PHE A 1 95 ? -14.214 0.768 10.201 1.00 93.31 95 PHE A C 1
ATOM 764 O O . PHE A 1 95 ? -14.819 0.058 10.994 1.00 93.31 95 PHE A O 1
ATOM 771 N N . GLU A 1 96 ? -14.489 2.071 10.082 1.00 86.25 96 GLU A N 1
ATOM 772 C CA . GLU A 1 96 ? -15.537 2.760 10.861 1.00 86.25 96 GLU A CA 1
ATOM 773 C C . GLU A 1 96 ? -16.959 2.586 10.284 1.00 86.25 96 GLU A C 1
ATOM 775 O O . 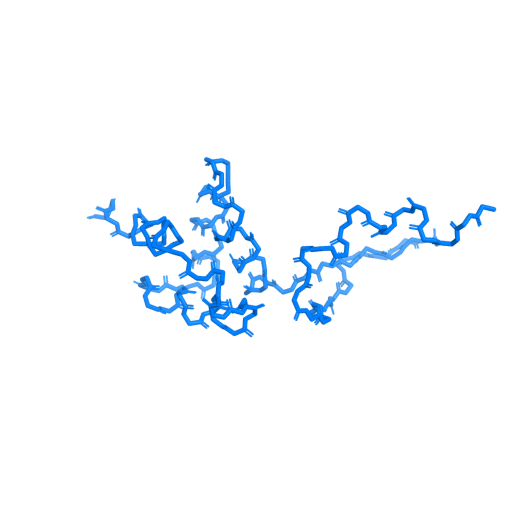GLU A 1 96 ? -17.931 2.885 10.971 1.00 86.25 96 GLU A O 1
ATOM 780 N N . ASP A 1 97 ? -17.090 2.088 9.047 1.00 60.31 97 ASP A N 1
ATOM 781 C CA . ASP A 1 97 ? -18.363 1.964 8.309 1.00 60.31 97 ASP A CA 1
ATOM 782 C C . ASP A 1 97 ? -18.951 0.525 8.282 1.00 60.31 97 ASP A C 1
ATOM 784 O O . ASP A 1 97 ? -19.728 0.208 7.375 1.00 60.31 97 ASP A O 1
ATOM 788 N N . GLU A 1 98 ? -18.574 -0.367 9.210 1.00 51.09 98 GLU A N 1
ATOM 789 C CA . GLU A 1 98 ? -19.215 -1.698 9.359 1.00 51.09 98 GLU A CA 1
ATOM 790 C C . GLU A 1 98 ? -20.398 -1.707 10.339 1.00 51.09 98 GLU A C 1
ATOM 792 O O . GLU A 1 98 ? -20.280 -1.146 11.452 1.00 51.09 98 GLU A O 1
#

Organism: Kyrpidia tusciae (strain DSM 2912 / NBRC 15312 / T2) (NCBI:txid562970)

Sequence (98 aa):
MDENWLNDGVKGFFYGTPPQTVIAEFPGLRVYSVTPEYMVAMKAVAGRAEDVRDLKHLVKFLRLENAEQVLKIVEKYVPPRLLVPKIQYIVEALFEDE

Radius of gyration: 15.22 Å; chains: 1; bounding box: 38×22×41 Å

pLDDT: mean 87.35, std 12.59, range [50.66, 97.81]

Secondary structure (DSSP, 8-state):
--TTTTTTTTGGG-SS---EEEEEEETTEEEEEE-HHHHHHHHHHH--HHHHHHHHHHHHHHT--SHHHHHHHHHHHS-GGG--HHHHHHHHTTSTT-